Protein AF-A0A937X5W5-F1 (afdb_monomer)

Solvent-accessible surface area (backbone atoms only — not comparable to full-atom values): 6068 Å² total; per-residue (Å²): 131,76,58,43,39,27,35,59,50,59,52,43,69,77,70,61,78,77,74,98,61,55,72,60,28,42,55,40,41,52,54,54,48,55,47,50,73,67,71,74,46,62,61,26,20,38,26,53,44,57,29,79,58,42,61,44,38,94,51,41,74,38,80,90,43,43,70,39,34,79,54,37,70,66,52,22,50,53,11,48,54,46,31,52,73,67,78,45,55,88,56,37,75,39,46,54,64,59,54,51,51,58,49,56,67,75,75,114

Organism: NCBI:txid2961651

Sequence (108 aa):
MIDSLRAHHFLCIATYQGKGYSPDFVANMNRVWAHAKGGNVGAVRATAEADPICHACPHLRERDDPVSCRFQTSIGARDRRMIQAMDWEENQQVSFEDVMEVVHARHK

Radius of gyration: 13.0 Å; Cα contacts (8 Å, |Δi|>4): 144; chains: 1; bounding box: 34×26×30 Å

Foldseek 3Di:
DFAADQLVVLLCLVVPDLPPADPQLSVQSVVVSVCLVVVVFFWHFHALWAGSSCQSPPQQPDNPGRCSRVCSPVSSVVSVVSCVVLVHDHRDTDTNVSSNVVSVVVVD

pLDDT: mean 86.46, std 9.64, range [41.44, 95.88]

Secondary structure (DSSP, 8-state):
---EEEHHHHHHHHH--S-SS-HHHHHHHHHHHHHHHTT----EEEESS--TTGGG-TTBSSTT-TT-BTTHHHHHHHHHHHHHHTT--TT-EE-HHHHHHHHHHTT-

Nearest PDB structures (foldseek):
  3khe-assembly2_B  TM=3.573E-01  e=1.324E+00  Toxoplasma gondii

Mean predicted aligned error: 4.42 Å

Structure (mmCIF, N/CA/C/O backbone):
data_AF-A0A937X5W5-F1
#
_entry.id   AF-A0A937X5W5-F1
#
loop_
_atom_site.group_PDB
_atom_site.id
_atom_site.type_symbol
_atom_site.label_atom_id
_atom_site.label_alt_id
_atom_site.label_comp_id
_atom_site.label_asym_id
_atom_site.label_entity_id
_atom_site.label_seq_id
_atom_site.pdbx_PDB_ins_code
_atom_site.Cartn_x
_atom_site.Cartn_y
_atom_site.Cartn_z
_atom_site.occupancy
_atom_site.B_iso_or_equiv
_atom_site.auth_seq_id
_atom_site.auth_comp_id
_atom_site.auth_asym_id
_atom_site.auth_atom_id
_atom_site.pdbx_PDB_model_num
ATOM 1 N N . MET A 1 1 ? 0.371 -14.750 3.727 1.00 67.88 1 MET A N 1
ATOM 2 C CA . MET A 1 1 ? -0.665 -14.102 4.555 1.00 67.88 1 MET A CA 1
ATOM 3 C C . MET A 1 1 ? -0.623 -12.620 4.224 1.00 67.88 1 MET A C 1
ATOM 5 O O . MET A 1 1 ? 0.469 -12.140 3.950 1.00 67.88 1 MET A O 1
ATOM 9 N N . ILE A 1 2 ? -1.763 -11.935 4.138 1.00 82.62 2 ILE A N 1
ATOM 10 C CA . ILE A 1 2 ? -1.781 -10.476 3.958 1.00 82.62 2 ILE A CA 1
ATOM 11 C C . ILE A 1 2 ? -1.667 -9.875 5.360 1.00 82.62 2 ILE A C 1
ATOM 13 O O . ILE A 1 2 ? -2.604 -9.995 6.138 1.00 82.62 2 ILE A O 1
ATOM 17 N N . ASP A 1 3 ? -0.509 -9.315 5.695 1.00 86.94 3 ASP A N 1
ATOM 18 C CA . ASP A 1 3 ? -0.207 -8.714 7.006 1.00 86.94 3 ASP A CA 1
ATOM 19 C C . ASP A 1 3 ? -0.088 -7.182 6.943 1.00 86.94 3 ASP A C 1
ATOM 21 O O . ASP A 1 3 ? -0.165 -6.480 7.953 1.00 86.94 3 ASP A O 1
ATOM 25 N N . SER A 1 4 ? 0.087 -6.657 5.737 1.00 90.75 4 SER A N 1
ATOM 26 C CA . SER A 1 4 ? 0.328 -5.260 5.441 1.00 90.75 4 SER A CA 1
ATOM 27 C C . SER A 1 4 ? -0.214 -4.930 4.060 1.00 90.75 4 SER A C 1
ATOM 29 O O . SER A 1 4 ? -0.209 -5.762 3.149 1.00 90.75 4 SER A O 1
ATOM 31 N N . LEU A 1 5 ? -0.709 -3.708 3.917 1.00 91.88 5 LEU A N 1
ATOM 32 C CA . LEU A 1 5 ? -1.127 -3.146 2.646 1.00 91.88 5 LEU A CA 1
ATOM 33 C C . LEU A 1 5 ? -0.704 -1.683 2.589 1.00 91.88 5 LEU A C 1
ATOM 35 O O . LEU A 1 5 ? -0.850 -0.928 3.556 1.00 91.88 5 LEU A O 1
ATOM 39 N N . ARG A 1 6 ? -0.187 -1.274 1.431 1.00 93.69 6 ARG A N 1
ATOM 40 C CA . ARG A 1 6 ? 0.052 0.132 1.130 1.00 93.69 6 ARG A CA 1
ATOM 41 C C . ARG A 1 6 ? -1.261 0.860 1.208 1.00 93.69 6 ARG A C 1
ATOM 43 O O . ARG A 1 6 ? -2.248 0.402 0.632 1.00 93.69 6 ARG A O 1
ATOM 50 N N . ALA A 1 7 ? -1.257 2.027 1.836 1.00 91.69 7 ALA A N 1
ATOM 51 C CA . ALA A 1 7 ? -2.481 2.792 1.963 1.00 91.69 7 ALA A CA 1
ATOM 52 C C . ALA A 1 7 ? -3.136 3.026 0.595 1.00 91.69 7 ALA A C 1
ATOM 54 O O . ALA A 1 7 ? -4.311 2.719 0.429 1.00 91.69 7 ALA A O 1
ATOM 55 N N . HIS A 1 8 ? -2.375 3.407 -0.439 1.00 90.62 8 HIS A N 1
ATOM 56 C CA . HIS A 1 8 ? -2.949 3.587 -1.777 1.00 90.62 8 HIS A CA 1
ATOM 57 C C . HIS A 1 8 ? -3.535 2.307 -2.391 1.00 90.62 8 HIS A C 1
ATOM 59 O O . HIS A 1 8 ? -4.445 2.396 -3.216 1.00 90.62 8 HIS A O 1
ATOM 65 N N . HIS A 1 9 ? -3.066 1.123 -1.993 1.00 90.06 9 HIS A N 1
ATOM 66 C CA . HIS A 1 9 ? -3.627 -0.132 -2.473 1.00 90.06 9 HIS A CA 1
ATOM 67 C C . HIS A 1 9 ? -5.012 -0.430 -1.901 1.00 90.06 9 HIS A C 1
ATOM 69 O O . HIS A 1 9 ? -5.784 -1.097 -2.586 1.00 90.06 9 HIS A O 1
ATOM 75 N N . PHE A 1 10 ? -5.389 0.123 -0.745 1.00 84.62 10 PHE A N 1
ATOM 76 C CA . PHE A 1 10 ? -6.771 0.042 -0.262 1.00 84.62 10 PHE A CA 1
ATOM 77 C C . PHE A 1 10 ? -7.757 0.634 -1.280 1.00 84.62 10 PHE A C 1
ATOM 79 O O . PHE A 1 10 ? -8.750 -0.001 -1.633 1.00 84.62 10 PHE A O 1
ATOM 86 N N . LEU A 1 11 ? -7.436 1.810 -1.835 1.00 78.31 11 LEU A N 1
ATOM 87 C CA . LEU A 1 11 ? -8.227 2.427 -2.908 1.00 78.31 11 LEU A CA 1
ATOM 88 C C . LEU A 1 11 ? -8.128 1.644 -4.213 1.00 78.31 11 LEU A C 1
ATOM 90 O O . LEU A 1 11 ? -9.138 1.470 -4.900 1.00 78.31 11 LEU A O 1
ATOM 94 N N . CYS A 1 12 ? -6.923 1.184 -4.574 1.00 81.94 12 CYS A N 1
ATOM 95 C CA . CYS A 1 12 ? -6.753 0.402 -5.793 1.00 81.94 12 CYS A CA 1
ATOM 96 C C . CYS A 1 12 ? -7.651 -0.828 -5.760 1.00 81.94 12 CYS A C 1
ATOM 98 O O . CYS A 1 12 ? -8.395 -1.011 -6.707 1.00 81.94 12 CYS A O 1
ATOM 100 N N . ILE A 1 13 ? -7.666 -1.609 -4.680 1.00 79.44 13 ILE A N 1
ATOM 101 C CA . ILE A 1 13 ? -8.477 -2.828 -4.556 1.00 79.44 13 ILE A CA 1
ATOM 102 C C . ILE A 1 13 ? -9.965 -2.578 -4.853 1.00 79.44 13 ILE A C 1
ATOM 104 O O . ILE A 1 13 ? -10.581 -3.374 -5.562 1.00 79.44 13 ILE A O 1
ATOM 108 N N . ALA A 1 14 ? -10.545 -1.478 -4.369 1.00 73.94 14 ALA A N 1
ATOM 109 C CA . ALA A 1 14 ? -11.967 -1.204 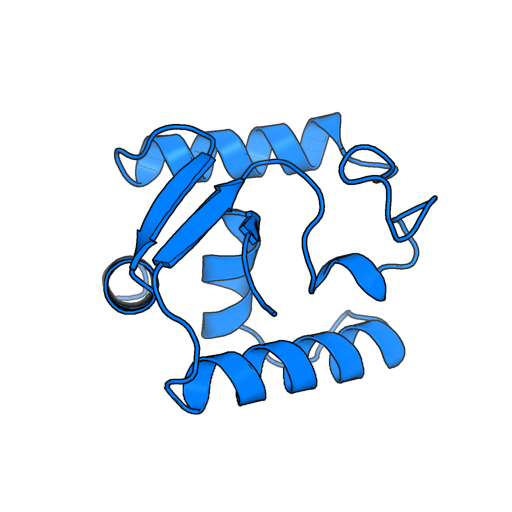-4.592 1.00 73.94 14 ALA A CA 1
ATOM 110 C C . ALA A 1 14 ? -12.288 -0.655 -5.986 1.00 73.94 14 ALA A C 1
ATOM 112 O O . ALA A 1 14 ? -13.387 -0.861 -6.494 1.00 73.94 14 ALA A O 1
ATOM 113 N N . THR A 1 15 ? -11.340 0.051 -6.604 1.00 75.50 15 THR A N 1
ATOM 114 C CA . THR A 1 15 ? -11.519 0.698 -7.917 1.00 75.50 15 THR A CA 1
ATOM 115 C C . THR A 1 15 ? -10.867 -0.077 -9.063 1.00 75.50 15 THR A C 1
ATOM 117 O O . THR A 1 15 ? -10.926 0.337 -10.222 1.00 75.50 15 THR A O 1
ATOM 120 N N . TYR A 1 16 ? -10.240 -1.211 -8.754 1.00 82.19 16 TYR A N 1
ATOM 121 C CA . TYR A 1 16 ? -9.434 -1.994 -9.673 1.00 82.19 16 TYR A CA 1
ATOM 122 C C . TYR A 1 16 ? -10.269 -2.597 -10.808 1.00 82.19 16 TYR A C 1
ATOM 124 O O . TYR A 1 16 ? -11.260 -3.288 -10.582 1.00 82.19 16 TYR A O 1
ATOM 132 N N . GLN A 1 17 ? -9.813 -2.391 -12.048 1.00 82.38 17 GLN A N 1
ATOM 133 C CA . GLN A 1 17 ? -10.442 -2.934 -13.264 1.00 82.38 17 GLN A CA 1
ATOM 134 C C . GLN A 1 17 ? -9.495 -3.804 -14.108 1.00 82.38 17 GLN A C 1
ATOM 136 O O . GLN A 1 17 ? -9.846 -4.197 -15.218 1.00 82.38 17 GLN A O 1
ATOM 141 N N . GLY A 1 18 ? -8.265 -4.046 -13.644 1.00 83.69 18 GLY A N 1
ATOM 142 C CA . GLY A 1 18 ? -7.266 -4.817 -14.396 1.00 83.69 18 GLY A CA 1
ATOM 143 C C . GLY A 1 18 ? -6.676 -4.135 -15.632 1.00 83.69 18 GLY A C 1
ATOM 144 O O . GLY A 1 18 ? -5.980 -4.784 -16.405 1.00 83.69 18 GLY A O 1
ATOM 145 N N . LYS A 1 19 ? -6.910 -2.833 -15.830 1.00 84.75 19 LYS A N 1
ATOM 146 C CA . LYS A 1 19 ? -6.409 -2.070 -16.986 1.00 84.75 19 LYS A CA 1
ATOM 147 C C . LYS A 1 19 ? -5.169 -1.252 -16.625 1.00 84.75 19 LYS A C 1
ATOM 149 O O . LYS A 1 19 ? -5.121 -0.670 -15.549 1.00 84.75 19 LYS A O 1
ATOM 154 N N . GLY A 1 20 ? -4.199 -1.172 -17.542 1.00 84.00 20 GLY A N 1
ATOM 155 C CA . GLY A 1 20 ? -2.990 -0.346 -17.379 1.00 84.00 20 GLY A CA 1
ATOM 156 C C . GLY A 1 20 ? -1.875 -0.969 -16.529 1.00 84.00 20 GLY A C 1
ATOM 157 O O . GLY A 1 20 ? -0.904 -0.286 -16.215 1.00 84.00 20 GLY A O 1
ATOM 158 N N . TYR A 1 21 ? -1.993 -2.253 -16.182 1.00 87.81 21 TYR A N 1
ATOM 159 C CA . TYR A 1 21 ? -1.003 -3.006 -15.407 1.00 87.81 21 TYR A CA 1
ATOM 160 C C . TYR A 1 21 ? -0.438 -4.175 -16.223 1.00 87.81 21 TYR A C 1
ATOM 162 O O . TYR A 1 21 ? -1.063 -4.625 -17.185 1.00 87.81 21 TYR A O 1
ATOM 170 N N . SER A 1 22 ? 0.733 -4.687 -15.833 1.00 90.50 22 SER A N 1
ATOM 171 C CA . SER A 1 22 ? 1.279 -5.907 -16.436 1.00 90.50 22 SER A CA 1
ATOM 172 C C . SER A 1 22 ? 0.390 -7.124 -16.125 1.00 90.50 22 SER A C 1
ATOM 174 O O . SER A 1 22 ? -0.242 -7.154 -15.064 1.00 90.50 22 SER A O 1
ATOM 176 N N . PRO A 1 23 ? 0.360 -8.153 -16.994 1.00 92.44 23 PRO A N 1
ATOM 177 C CA . PRO A 1 23 ? -0.404 -9.378 -16.739 1.00 92.44 23 PRO A CA 1
ATOM 178 C C . PRO A 1 23 ? -0.075 -10.034 -15.389 1.00 92.44 23 PRO A C 1
ATOM 180 O O . PRO A 1 23 ? -0.983 -10.436 -14.664 1.00 92.44 23 PRO A O 1
ATOM 183 N N . ASP A 1 24 ? 1.203 -10.061 -15.005 1.00 92.38 24 ASP A N 1
ATOM 184 C CA . ASP A 1 24 ? 1.643 -10.639 -13.729 1.00 92.38 24 ASP A CA 1
ATOM 185 C C . ASP A 1 24 ? 1.137 -9.842 -12.524 1.00 92.38 24 ASP A C 1
ATOM 187 O O . ASP A 1 24 ? 0.696 -10.417 -11.525 1.00 92.38 24 ASP A O 1
ATOM 191 N N . PHE A 1 25 ? 1.146 -8.509 -12.623 1.00 91.50 25 PHE A N 1
ATOM 192 C CA . PHE A 1 25 ? 0.591 -7.652 -11.582 1.00 91.50 25 PHE A CA 1
ATOM 193 C C . PHE A 1 25 ? -0.917 -7.867 -11.451 1.00 91.50 25 PHE A C 1
ATOM 195 O O . PHE A 1 25 ? -1.432 -7.963 -10.338 1.00 91.50 25 PHE A O 1
ATOM 202 N N . VAL A 1 26 ? -1.619 -8.006 -12.580 1.00 92.12 26 VAL A N 1
ATOM 203 C CA . VAL A 1 26 ? -3.055 -8.300 -12.606 1.00 92.12 26 VAL A CA 1
ATOM 204 C C . VAL A 1 26 ? -3.361 -9.636 -11.931 1.00 92.1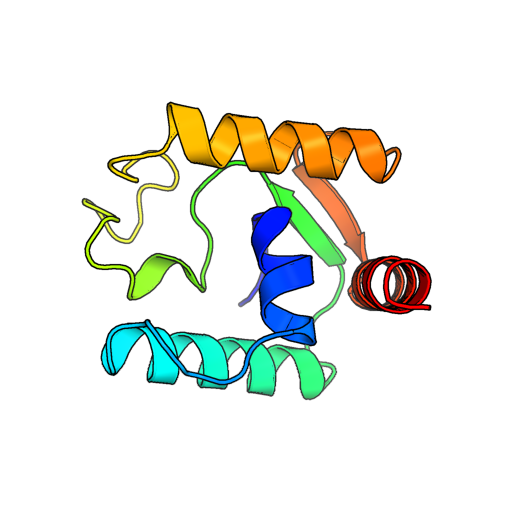2 26 VAL A C 1
ATOM 206 O O . VAL A 1 26 ? -4.229 -9.706 -11.060 1.00 92.12 26 VAL A O 1
ATOM 209 N N . ALA A 1 27 ? -2.617 -10.687 -12.275 1.00 92.62 27 ALA A N 1
ATOM 210 C CA . ALA A 1 27 ? -2.775 -12.003 -11.667 1.00 92.62 27 ALA A CA 1
ATOM 211 C C . ALA A 1 27 ? -2.518 -11.972 -10.149 1.00 92.62 27 ALA A C 1
ATOM 213 O O . ALA A 1 27 ? -3.297 -12.540 -9.379 1.00 92.62 27 ALA A O 1
ATOM 214 N N . ASN A 1 28 ? -1.470 -11.268 -9.702 1.00 92.62 28 ASN A N 1
ATOM 215 C CA . ASN A 1 28 ? -1.165 -11.129 -8.279 1.00 92.62 28 ASN A CA 1
ATOM 216 C C . ASN A 1 28 ? -2.244 -10.338 -7.526 1.00 92.62 28 ASN A C 1
ATOM 218 O O . ASN A 1 28 ? -2.699 -10.791 -6.477 1.00 92.62 28 ASN A O 1
ATOM 222 N N . MET A 1 29 ? -2.693 -9.205 -8.075 1.00 90.88 29 MET A N 1
ATOM 223 C CA . MET A 1 29 ? -3.766 -8.391 -7.497 1.00 90.88 29 MET A CA 1
ATOM 224 C C . MET A 1 29 ? -5.048 -9.215 -7.321 1.00 90.88 29 MET A C 1
ATOM 226 O O . MET A 1 29 ? -5.621 -9.235 -6.235 1.00 90.88 29 MET A O 1
ATOM 230 N N . ASN A 1 30 ? -5.458 -9.964 -8.351 1.00 89.88 30 ASN A N 1
ATOM 231 C CA . ASN A 1 30 ? -6.637 -10.832 -8.286 1.00 89.88 30 ASN A CA 1
ATOM 232 C C . ASN A 1 30 ? -6.512 -11.903 -7.196 1.00 89.88 30 ASN A C 1
ATOM 234 O O . ASN A 1 30 ? -7.468 -12.151 -6.463 1.00 89.88 30 ASN A O 1
ATOM 238 N N . ARG A 1 31 ? -5.332 -12.518 -7.056 1.00 90.12 31 ARG A N 1
ATOM 239 C CA . ARG A 1 31 ? -5.065 -13.521 -6.017 1.00 90.12 31 ARG A CA 1
ATOM 240 C C . ARG A 1 31 ? -5.150 -12.922 -4.613 1.00 90.12 31 ARG A C 1
ATOM 242 O O . ARG A 1 31 ? -5.787 -13.511 -3.742 1.00 90.12 31 ARG A O 1
ATOM 249 N N . VAL A 1 32 ? -4.514 -11.770 -4.394 1.00 88.31 32 VAL A N 1
ATOM 250 C CA . VAL A 1 32 ? -4.546 -11.058 -3.106 1.00 88.31 32 VAL A CA 1
ATOM 251 C C . VAL A 1 32 ? -5.982 -10.652 -2.767 1.00 88.31 32 VAL A C 1
ATOM 253 O O . VAL A 1 32 ? -6.448 -10.901 -1.658 1.00 88.31 32 VAL A O 1
ATOM 256 N N . TRP A 1 33 ? -6.724 -10.114 -3.735 1.00 85.00 33 TRP A N 1
ATOM 257 C CA . TRP A 1 33 ? -8.108 -9.696 -3.529 1.00 85.00 33 TRP A CA 1
ATOM 258 C C . TRP A 1 33 ? -9.057 -10.859 -3.239 1.00 85.00 33 TRP A C 1
ATOM 260 O O . TRP A 1 33 ? -9.886 -10.766 -2.337 1.00 85.00 33 TRP A O 1
ATOM 270 N N . ALA A 1 34 ? -8.923 -11.975 -3.959 1.00 84.88 34 ALA A N 1
ATOM 271 C CA . ALA A 1 34 ? -9.707 -13.179 -3.699 1.00 84.88 34 ALA A CA 1
ATOM 272 C C . ALA A 1 34 ? -9.460 -13.720 -2.282 1.00 84.88 34 ALA A C 1
ATOM 274 O O . ALA A 1 34 ? -10.402 -14.140 -1.613 1.00 84.88 34 ALA A O 1
ATOM 275 N N . HIS A 1 35 ? -8.212 -13.659 -1.805 1.00 83.00 35 HIS A N 1
ATOM 276 C CA . HIS A 1 35 ? -7.873 -14.033 -0.434 1.00 83.00 35 HIS A CA 1
ATOM 277 C C . HIS A 1 35 ? -8.532 -13.103 0.594 1.00 83.00 35 HIS A C 1
ATOM 279 O O . HIS A 1 35 ? -9.113 -13.590 1.562 1.00 83.00 35 HIS A O 1
ATOM 285 N N . ALA A 1 36 ? -8.508 -11.790 0.346 1.00 78.88 36 ALA A N 1
ATOM 286 C CA . ALA A 1 36 ? -9.135 -10.798 1.215 1.00 78.88 36 ALA A CA 1
ATOM 287 C C . ALA A 1 36 ? -10.661 -10.930 1.291 1.00 78.88 36 ALA A C 1
ATOM 289 O O . ALA A 1 36 ? -11.227 -10.975 2.379 1.00 78.88 36 ALA A O 1
ATOM 290 N N . LYS A 1 37 ? -11.330 -11.107 0.147 1.00 75.00 37 LYS A N 1
ATOM 291 C CA . LYS A 1 37 ? -12.782 -11.333 0.085 1.00 75.00 37 LYS A CA 1
ATOM 292 C C . LYS A 1 37 ? -13.249 -12.630 0.737 1.00 75.00 37 LYS A C 1
ATOM 294 O O . LYS A 1 37 ? -14.407 -12.719 1.125 1.00 75.00 37 LYS A O 1
ATOM 299 N N . GLY A 1 38 ? -12.381 -13.633 0.837 1.00 72.25 38 GLY A N 1
ATOM 300 C CA . GLY A 1 38 ? -12.708 -14.921 1.446 1.00 72.25 38 GLY A CA 1
ATOM 301 C C . GLY A 1 38 ? -12.875 -14.887 2.969 1.00 72.25 38 GLY A C 1
ATOM 302 O O . GLY A 1 38 ? -13.022 -15.954 3.555 1.00 72.25 38 GLY A O 1
ATOM 303 N N . GLY A 1 39 ? -12.803 -13.712 3.612 1.00 66.50 39 GLY A N 1
ATOM 304 C CA . GLY A 1 39 ? -12.925 -13.562 5.068 1.00 66.50 39 GLY A CA 1
ATOM 305 C C . GLY A 1 39 ? -11.702 -14.049 5.852 1.00 66.50 39 GLY A C 1
ATOM 306 O O . GLY A 1 39 ? -11.756 -14.167 7.069 1.00 66.50 39 GLY A O 1
ATOM 307 N N . ASN A 1 40 ? -10.593 -14.337 5.165 1.00 64.62 40 ASN A N 1
ATOM 308 C CA . ASN A 1 40 ? -9.357 -14.852 5.765 1.00 64.62 40 ASN A CA 1
ATOM 309 C C . ASN A 1 40 ? -8.346 -13.746 6.098 1.00 64.62 40 ASN A C 1
ATOM 311 O O . ASN A 1 40 ? -7.148 -14.011 6.205 1.00 64.62 40 ASN A O 1
ATOM 315 N N . VAL A 1 41 ? -8.803 -12.500 6.212 1.00 69.81 41 VAL A N 1
ATOM 316 C CA . VAL A 1 41 ? -7.944 -11.356 6.512 1.00 69.81 41 VAL A CA 1
ATOM 317 C C . VAL A 1 41 ? -8.486 -10.692 7.763 1.00 69.81 41 VAL A C 1
ATOM 319 O O . VAL A 1 41 ? -9.603 -10.194 7.765 1.00 69.81 41 VAL A O 1
ATOM 322 N N . GLY A 1 42 ? -7.701 -10.769 8.837 1.00 78.25 42 GLY A N 1
ATOM 323 C CA . GLY A 1 42 ? -7.969 -10.040 10.071 1.00 78.25 42 GLY A CA 1
ATOM 324 C C . GLY A 1 42 ? -7.464 -8.604 9.965 1.00 78.25 42 GLY A C 1
ATOM 325 O O . GLY A 1 42 ? -7.625 -7.943 8.940 1.00 78.25 42 GLY A O 1
ATOM 326 N N . ALA A 1 43 ? -6.804 -8.129 11.017 1.00 87.56 43 ALA A N 1
ATOM 327 C CA . ALA A 1 43 ? -6.142 -6.834 10.975 1.00 87.56 43 ALA A CA 1
ATOM 328 C C . ALA A 1 43 ? -4.951 -6.841 9.999 1.00 87.56 43 ALA A C 1
ATOM 330 O O . ALA A 1 43 ? -4.167 -7.791 9.957 1.00 87.56 43 ALA A O 1
ATOM 331 N N . VAL A 1 44 ? -4.800 -5.754 9.247 1.00 90.12 44 VAL A N 1
ATOM 332 C CA . VAL A 1 44 ? -3.659 -5.488 8.365 1.00 90.12 44 VAL A CA 1
ATOM 333 C C . VAL A 1 44 ? -2.986 -4.189 8.778 1.00 90.12 44 VAL A C 1
ATOM 335 O O . VAL A 1 44 ? -3.628 -3.274 9.287 1.00 90.12 44 VAL A O 1
ATOM 338 N N . ARG A 1 45 ? -1.681 -4.075 8.545 1.00 93.50 45 ARG A N 1
ATOM 339 C CA . ARG A 1 45 ? -0.962 -2.812 8.740 1.00 93.50 45 ARG A CA 1
ATOM 340 C C . ARG A 1 45 ? -1.169 -1.875 7.554 1.00 93.50 45 ARG A C 1
ATOM 342 O O . ARG A 1 45 ? -0.806 -2.229 6.432 1.00 93.50 45 ARG A O 1
ATOM 349 N N . ALA A 1 46 ? -1.647 -0.662 7.812 1.00 93.50 46 ALA A N 1
ATOM 350 C CA . ALA A 1 46 ? -1.618 0.425 6.836 1.00 93.50 46 ALA A CA 1
ATOM 351 C C . ALA A 1 46 ? -0.183 0.970 6.717 1.00 93.50 46 ALA A C 1
ATOM 353 O O . ALA A 1 46 ? 0.312 1.625 7.631 1.00 93.50 46 ALA A O 1
ATOM 354 N N . THR A 1 47 ? 0.518 0.681 5.618 1.00 94.94 47 THR A N 1
ATOM 355 C CA . THR A 1 47 ? 1.944 1.026 5.454 1.00 94.94 47 THR A CA 1
ATOM 356 C C . THR A 1 47 ? 2.210 1.959 4.265 1.00 94.94 47 THR A C 1
ATOM 358 O O . THR A 1 47 ? 1.370 2.140 3.381 1.00 94.94 47 THR A O 1
ATOM 361 N N . ALA A 1 48 ? 3.397 2.568 4.244 1.00 95.81 48 ALA A N 1
ATOM 362 C CA . ALA A 1 48 ? 3.942 3.327 3.119 1.00 95.81 48 ALA A CA 1
ATOM 363 C C . ALA A 1 48 ? 5.060 2.570 2.371 1.00 95.81 48 ALA A C 1
ATOM 365 O O . ALA A 1 48 ? 5.770 3.150 1.543 1.00 95.81 48 ALA A O 1
ATOM 366 N N . GLU A 1 49 ? 5.233 1.281 2.651 1.00 94.75 49 GLU A N 1
ATOM 367 C CA . GLU A 1 49 ? 6.259 0.405 2.077 1.00 94.75 49 GLU A CA 1
ATOM 368 C C . GLU A 1 49 ? 5.637 -0.696 1.214 1.00 94.75 49 GLU A C 1
ATOM 370 O O . GLU A 1 49 ? 4.432 -0.904 1.245 1.00 94.75 49 GLU A O 1
ATOM 375 N N . ALA A 1 50 ? 6.424 -1.356 0.364 1.00 94.44 50 ALA A N 1
ATOM 376 C CA . ALA A 1 50 ? 5.917 -2.405 -0.513 1.00 94.44 50 ALA A CA 1
ATOM 377 C C . ALA A 1 50 ? 5.233 -3.534 0.272 1.00 94.44 50 ALA A C 1
ATOM 379 O O . ALA A 1 50 ? 5.633 -3.881 1.377 1.00 94.44 50 ALA A O 1
ATOM 380 N N . ASP A 1 51 ? 4.180 -4.080 -0.329 1.00 93.19 51 ASP A N 1
ATOM 381 C CA . ASP A 1 51 ? 3.274 -5.038 0.294 1.00 93.19 51 ASP A CA 1
ATOM 382 C C . ASP A 1 51 ? 3.092 -6.284 -0.604 1.00 93.19 51 ASP A C 1
ATOM 384 O O . ASP A 1 51 ? 3.665 -6.359 -1.703 1.00 93.19 51 ASP A O 1
ATOM 388 N N . PRO A 1 52 ? 2.252 -7.260 -0.214 1.00 91.56 52 PRO A N 1
ATOM 389 C CA . PRO A 1 52 ? 2.013 -8.453 -1.022 1.00 91.56 52 PRO A CA 1
ATOM 390 C C . PRO A 1 52 ? 1.460 -8.199 -2.438 1.00 91.56 52 PRO A C 1
ATOM 392 O O . PRO A 1 52 ? 1.584 -9.075 -3.299 1.00 91.56 52 PRO A O 1
ATOM 395 N N . ILE A 1 53 ? 0.869 -7.033 -2.733 1.00 91.69 53 ILE A N 1
ATOM 396 C CA . ILE A 1 53 ? 0.443 -6.646 -4.092 1.00 91.69 53 ILE A CA 1
ATOM 397 C C . ILE A 1 53 ? 1.657 -6.212 -4.921 1.00 91.69 53 ILE A C 1
ATOM 399 O O . ILE A 1 53 ? 1.762 -6.569 -6.100 1.00 91.69 53 ILE A O 1
ATOM 403 N N . CYS A 1 54 ? 2.620 -5.516 -4.309 1.00 92.88 54 CYS A N 1
ATOM 404 C CA . CYS A 1 54 ? 3.865 -5.097 -4.959 1.00 92.88 54 CYS A CA 1
ATOM 405 C C . CYS A 1 54 ? 4.738 -6.267 -5.440 1.00 92.88 54 CYS A C 1
ATOM 407 O O . CYS A 1 54 ? 5.562 -6.068 -6.326 1.00 92.88 54 CYS A O 1
ATOM 409 N N . HIS A 1 55 ? 4.548 -7.482 -4.926 1.00 91.81 55 HIS A N 1
ATOM 410 C CA . HIS A 1 55 ? 5.334 -8.678 -5.256 1.00 91.81 55 HIS A CA 1
ATOM 411 C C . HIS A 1 55 ? 5.408 -9.048 -6.752 1.00 91.81 55 HIS A C 1
ATOM 413 O O . HIS A 1 55 ? 6.268 -9.839 -7.141 1.00 91.81 55 HIS A O 1
ATOM 419 N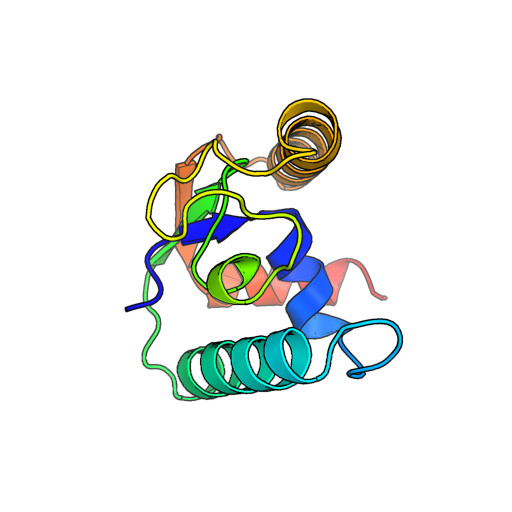 N . ALA A 1 56 ? 4.503 -8.547 -7.592 1.00 91.44 56 ALA A N 1
ATOM 420 C CA . ALA A 1 56 ? 4.544 -8.726 -9.050 1.00 91.44 56 ALA A CA 1
ATOM 421 C C . ALA A 1 56 ? 4.734 -7.398 -9.808 1.00 91.44 56 ALA A C 1
ATOM 423 O O . ALA A 1 56 ? 4.531 -7.321 -11.019 1.00 91.44 56 ALA A O 1
ATOM 424 N N . CYS A 1 57 ? 5.096 -6.329 -9.098 1.00 91.44 57 CYS A N 1
ATOM 425 C CA . CYS A 1 57 ? 5.360 -5.025 -9.682 1.00 91.44 57 CYS A CA 1
ATOM 426 C C . CYS A 1 57 ? 6.748 -5.017 -10.341 1.00 91.44 57 CYS A C 1
ATOM 428 O O . CYS A 1 57 ? 7.735 -5.279 -9.654 1.00 91.44 57 CYS A O 1
ATOM 430 N N . PRO A 1 58 ? 6.878 -4.616 -11.620 1.00 90.50 58 PRO A N 1
ATOM 431 C CA . PRO A 1 58 ? 8.177 -4.533 -12.300 1.00 90.50 58 PRO A CA 1
ATOM 432 C C . PRO A 1 58 ? 9.099 -3.443 -11.727 1.00 90.50 58 PRO A C 1
ATOM 434 O O . PRO A 1 58 ? 10.236 -3.280 -12.165 1.00 90.50 58 PRO A O 1
ATOM 437 N N . HIS A 1 59 ? 8.601 -2.637 -10.788 1.00 92.25 59 HIS A N 1
ATOM 438 C CA . HIS A 1 59 ? 9.353 -1.574 -10.127 1.00 92.25 59 HIS A CA 1
ATOM 439 C C . HIS A 1 59 ? 9.814 -1.945 -8.716 1.00 92.25 59 HIS A C 1
ATOM 441 O O . HIS A 1 59 ? 10.540 -1.155 -8.111 1.00 92.25 59 HIS A O 1
ATOM 447 N N . LEU A 1 60 ? 9.417 -3.112 -8.201 1.00 93.50 60 LEU A N 1
ATOM 448 C CA . LEU A 1 60 ? 9.968 -3.676 -6.975 1.00 93.50 60 LEU A CA 1
ATOM 449 C C . LEU A 1 60 ? 11.276 -4.390 -7.330 1.00 93.50 60 LEU A C 1
ATOM 451 O O . LEU A 1 60 ? 11.260 -5.336 -8.115 1.00 93.50 60 LEU A O 1
ATOM 455 N N . ARG A 1 61 ? 12.412 -3.895 -6.828 1.00 91.25 61 ARG A N 1
ATOM 456 C CA . ARG A 1 61 ? 13.730 -4.432 -7.207 1.00 91.25 61 ARG A CA 1
ATOM 457 C C . ARG A 1 61 ? 14.029 -5.756 -6.518 1.00 91.25 61 ARG A C 1
ATOM 459 O O . ARG A 1 61 ? 14.604 -6.643 -7.137 1.00 91.25 61 ARG A O 1
ATOM 466 N N . GLU A 1 62 ? 13.607 -5.880 -5.269 1.00 90.06 62 GLU A N 1
ATOM 467 C CA . GLU A 1 62 ? 13.804 -7.057 -4.436 1.00 90.06 62 GLU A CA 1
ATOM 468 C C . GLU A 1 62 ? 12.463 -7.432 -3.808 1.00 90.06 62 GLU A C 1
ATOM 470 O O . GLU A 1 62 ? 11.827 -6.624 -3.136 1.00 90.06 62 GLU A O 1
ATOM 475 N N . ARG A 1 63 ? 12.002 -8.658 -4.073 1.00 81.06 63 ARG A N 1
ATOM 476 C CA . ARG A 1 63 ? 10.652 -9.111 -3.704 1.00 81.06 63 ARG A CA 1
ATOM 477 C C . ARG A 1 63 ? 10.365 -8.963 -2.209 1.00 81.06 63 ARG A C 1
ATOM 479 O O . ARG A 1 63 ? 9.255 -8.576 -1.866 1.00 81.06 63 ARG A O 1
ATOM 486 N N . ASP A 1 64 ? 11.353 -9.282 -1.380 1.00 81.56 64 ASP A N 1
ATOM 487 C CA . ASP A 1 64 ? 11.212 -9.374 0.075 1.00 81.56 64 ASP A CA 1
ATOM 488 C C . ASP A 1 64 ? 11.783 -8.146 0.808 1.00 81.56 64 ASP A C 1
ATOM 490 O O . ASP A 1 64 ? 11.781 -8.109 2.037 1.00 81.56 64 ASP A O 1
ATOM 494 N N . ASP A 1 65 ? 12.248 -7.129 0.070 1.00 88.19 65 ASP A N 1
ATOM 495 C CA . ASP A 1 65 ? 12.648 -5.840 0.638 1.00 88.19 65 ASP A CA 1
ATOM 496 C C . ASP A 1 65 ? 11.524 -4.805 0.421 1.00 88.19 65 ASP A C 1
ATOM 498 O O . ASP A 1 65 ? 11.312 -4.335 -0.712 1.00 88.19 65 ASP A O 1
ATOM 502 N N . PRO A 1 66 ? 10.815 -4.408 1.496 1.00 82.56 66 PRO A N 1
ATOM 503 C CA . PRO A 1 66 ? 9.674 -3.510 1.416 1.00 82.56 66 PRO A CA 1
ATOM 504 C C . PRO A 1 66 ? 10.057 -2.079 0.986 1.00 82.56 66 PRO A C 1
ATOM 506 O O . PRO A 1 66 ? 9.202 -1.331 0.501 1.00 82.56 66 PRO A O 1
ATOM 509 N N . VAL A 1 67 ? 11.332 -1.681 1.063 1.00 88.56 67 VAL A N 1
ATOM 510 C CA . VAL A 1 67 ? 11.797 -0.356 0.613 1.00 88.56 67 VAL A CA 1
ATOM 511 C C . VAL A 1 67 ? 12.452 -0.370 -0.773 1.00 88.56 67 VAL A C 1
ATOM 513 O O . VAL A 1 67 ? 12.776 0.694 -1.307 1.00 88.56 67 VAL A O 1
ATOM 516 N N . SER A 1 68 ? 12.551 -1.532 -1.428 1.00 92.06 68 SER A N 1
ATOM 517 C CA . SER A 1 68 ? 13.219 -1.695 -2.732 1.00 92.06 68 SER A CA 1
ATOM 518 C C . SER A 1 68 ? 12.436 -1.155 -3.937 1.00 92.06 68 SER A C 1
ATOM 520 O O . SER A 1 68 ? 12.888 -1.240 -5.088 1.00 92.06 68 SER A O 1
ATOM 522 N N . CYS A 1 69 ? 11.247 -0.591 -3.712 1.00 94.25 69 CYS A N 1
ATOM 523 C CA . CYS A 1 69 ? 10.462 0.044 -4.762 1.00 94.25 69 CYS A CA 1
ATOM 524 C C . CYS A 1 69 ? 11.259 1.198 -5.391 1.00 94.25 69 CYS A C 1
ATOM 526 O O . CYS A 1 69 ? 11.642 2.159 -4.725 1.00 94.25 69 CYS A O 1
ATOM 528 N N . ARG A 1 70 ? 11.441 1.170 -6.717 1.00 95.31 70 ARG A N 1
ATOM 529 C CA . ARG A 1 70 ? 12.115 2.243 -7.473 1.00 95.31 70 ARG A CA 1
ATOM 530 C C . ARG A 1 70 ? 11.528 3.631 -7.184 1.00 95.31 70 ARG A C 1
ATOM 532 O O . ARG A 1 70 ? 12.240 4.627 -7.276 1.00 95.31 70 ARG A O 1
ATOM 539 N N . PHE A 1 71 ? 10.237 3.691 -6.871 1.00 94.38 71 PHE A N 1
ATOM 540 C CA . PHE A 1 71 ? 9.494 4.918 -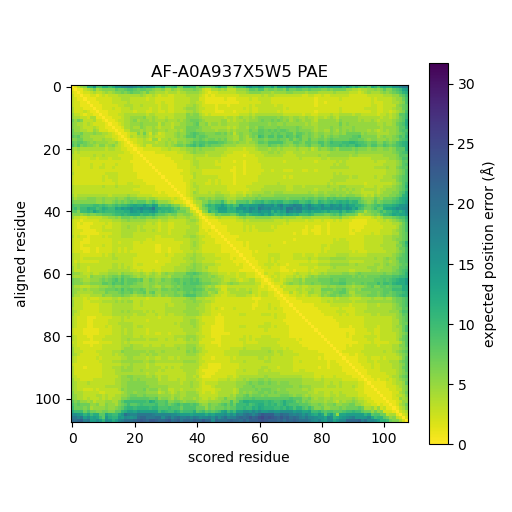6.600 1.00 94.38 71 PHE A CA 1
ATOM 541 C C . PHE A 1 71 ? 9.119 5.062 -5.119 1.00 94.38 71 PHE A C 1
ATOM 543 O O . PHE A 1 71 ? 8.146 5.743 -4.799 1.00 94.38 71 PHE A O 1
ATOM 550 N N . GLN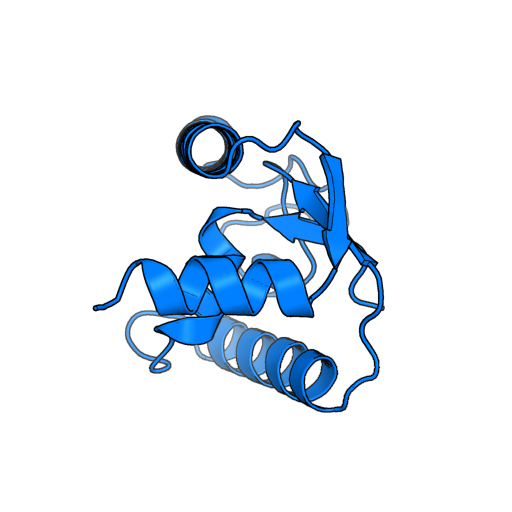 A 1 72 ? 9.874 4.434 -4.210 1.00 95.00 72 GLN A N 1
ATOM 551 C CA . GLN A 1 72 ? 9.536 4.371 -2.788 1.00 95.00 72 GLN A CA 1
ATOM 552 C C . GLN A 1 72 ? 9.285 5.753 -2.173 1.00 95.00 72 GLN A C 1
ATOM 554 O O . GLN A 1 72 ? 8.302 5.927 -1.460 1.00 95.00 72 GLN A O 1
ATOM 559 N N . THR A 1 73 ? 10.092 6.763 -2.504 1.00 94.62 73 THR A N 1
ATOM 560 C CA . THR A 1 73 ? 9.906 8.127 -1.985 1.00 94.62 73 THR A CA 1
ATOM 561 C C . THR A 1 73 ? 8.578 8.748 -2.423 1.00 94.62 73 THR A C 1
ATOM 563 O O . THR A 1 73 ? 7.825 9.256 -1.594 1.00 94.62 73 THR A O 1
ATOM 566 N N . SER A 1 74 ? 8.265 8.720 -3.722 1.00 95.44 74 SER A N 1
ATOM 567 C CA . SER A 1 74 ? 7.077 9.397 -4.258 1.00 95.44 74 SER A CA 1
ATOM 568 C C . SER A 1 74 ? 5.785 8.638 -3.959 1.00 95.44 74 SER A C 1
ATOM 570 O O . SER A 1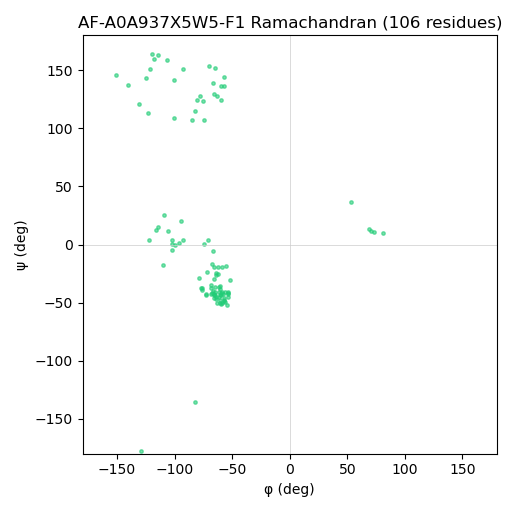 74 ? 4.778 9.262 -3.619 1.00 95.44 74 SER A O 1
ATOM 572 N N . ILE A 1 75 ? 5.804 7.305 -4.042 1.00 94.44 75 ILE A N 1
ATOM 573 C CA . ILE A 1 75 ? 4.651 6.467 -3.696 1.00 94.44 75 ILE A CA 1
ATOM 574 C C . ILE A 1 75 ? 4.452 6.446 -2.180 1.00 94.44 75 ILE A C 1
ATOM 576 O O . ILE A 1 75 ? 3.333 6.658 -1.729 1.00 94.44 75 ILE A O 1
ATOM 580 N N . GLY A 1 76 ? 5.520 6.334 -1.386 1.00 95.88 76 GLY A N 1
ATOM 581 C CA . GLY A 1 76 ? 5.437 6.409 0.074 1.00 95.88 76 GLY A CA 1
ATOM 582 C C . GLY A 1 76 ? 4.889 7.751 0.567 1.00 95.88 76 GLY A C 1
ATOM 583 O O . GLY A 1 76 ? 4.103 7.791 1.506 1.00 95.88 76 GLY A O 1
ATOM 584 N N . ALA A 1 77 ? 5.209 8.866 -0.099 1.00 95.38 77 ALA A N 1
ATOM 585 C CA . ALA A 1 77 ? 4.583 10.156 0.207 1.00 95.38 77 ALA A CA 1
ATOM 586 C C . ALA A 1 77 ? 3.072 10.174 -0.095 1.00 95.38 77 ALA A C 1
ATOM 588 O O . ALA A 1 77 ? 2.308 10.797 0.641 1.00 95.38 77 ALA A O 1
ATOM 589 N N . ARG A 1 78 ? 2.621 9.497 -1.161 1.00 93.50 78 ARG A N 1
ATOM 590 C CA . ARG A 1 78 ? 1.187 9.326 -1.456 1.00 93.50 78 ARG A CA 1
ATOM 591 C C . ARG A 1 78 ? 0.508 8.469 -0.391 1.00 93.50 78 ARG A C 1
ATOM 593 O O . ARG A 1 78 ? -0.569 8.841 0.062 1.00 93.50 78 ARG A O 1
ATOM 600 N N . ASP A 1 79 ? 1.147 7.377 0.013 1.00 94.56 79 ASP A N 1
ATOM 601 C CA . ASP A 1 79 ? 0.644 6.497 1.066 1.00 94.56 79 ASP A CA 1
ATOM 602 C C . ASP A 1 79 ? 0.464 7.246 2.378 1.00 94.56 79 ASP A C 1
ATOM 604 O O . ASP A 1 79 ? -0.626 7.243 2.935 1.00 94.56 79 ASP A O 1
ATOM 608 N N . ARG A 1 80 ? 1.486 7.983 2.825 1.00 95.19 80 ARG A N 1
ATOM 609 C CA . ARG A 1 80 ? 1.410 8.775 4.061 1.00 95.19 80 ARG A CA 1
ATOM 610 C C . ARG A 1 80 ? 0.296 9.809 4.041 1.00 95.19 80 ARG A C 1
ATOM 612 O O . ARG A 1 80 ? -0.407 9.949 5.030 1.00 95.19 80 ARG A O 1
ATOM 619 N N . ARG A 1 81 ? 0.085 10.499 2.915 1.00 92.94 81 ARG A N 1
ATOM 620 C CA . ARG A 1 81 ? -1.049 11.431 2.775 1.00 92.94 81 ARG A CA 1
ATOM 621 C C . ARG A 1 81 ? -2.387 10.725 2.924 1.00 92.94 81 ARG A C 1
ATOM 623 O O . ARG A 1 81 ? -3.325 11.304 3.452 1.00 92.94 81 ARG A O 1
ATOM 630 N N . MET A 1 82 ? -2.485 9.498 2.428 1.00 89.50 82 MET A N 1
ATOM 631 C CA . MET A 1 82 ? -3.701 8.712 2.540 1.00 89.50 82 MET A CA 1
ATOM 632 C C . MET A 1 82 ? -3.919 8.205 3.965 1.00 89.50 82 MET A C 1
ATOM 634 O O . MET A 1 82 ? -5.026 8.348 4.460 1.00 89.50 82 MET A O 1
ATOM 638 N N . ILE A 1 83 ? -2.870 7.714 4.630 1.00 92.69 83 ILE A N 1
ATOM 639 C CA . ILE A 1 83 ? -2.874 7.338 6.055 1.00 92.69 83 ILE A CA 1
ATOM 640 C C . ILE A 1 83 ? -3.354 8.517 6.910 1.00 92.69 83 ILE A C 1
ATOM 642 O O . ILE A 1 83 ? -4.335 8.392 7.633 1.00 92.69 83 ILE A O 1
ATOM 646 N N . GLN A 1 84 ? -2.746 9.692 6.722 1.00 92.19 84 GLN A N 1
ATOM 647 C CA . GLN A 1 84 ? -3.146 10.927 7.401 1.00 92.19 84 GLN A CA 1
ATOM 648 C C . GLN A 1 84 ? -4.593 11.309 7.102 1.00 92.19 84 GLN A C 1
ATOM 650 O O . GLN A 1 84 ? -5.330 11.684 8.000 1.00 92.19 84 GLN A O 1
ATOM 655 N N . ALA A 1 85 ? -5.023 11.206 5.843 1.00 87.88 85 ALA A N 1
ATOM 656 C CA . ALA A 1 85 ? -6.396 11.527 5.485 1.00 87.88 85 ALA A CA 1
ATOM 657 C C . ALA A 1 85 ? -7.409 10.559 6.110 1.00 87.88 85 ALA A C 1
ATOM 659 O O . ALA A 1 85 ? -8.586 10.895 6.132 1.00 87.88 85 ALA A O 1
ATOM 660 N N . MET A 1 86 ? -6.992 9.369 6.541 1.00 85.94 86 MET A N 1
ATOM 661 C CA . MET A 1 86 ? -7.830 8.375 7.217 1.00 85.94 86 MET A CA 1
ATOM 662 C C . MET A 1 86 ? -7.778 8.492 8.742 1.00 85.94 86 MET A C 1
ATOM 664 O O . MET A 1 86 ? -8.377 7.661 9.415 1.00 85.94 86 MET A O 1
ATOM 668 N N . ASP A 1 87 ? -7.076 9.500 9.272 1.00 90.75 87 ASP A N 1
ATOM 669 C CA . ASP A 1 87 ? -6.802 9.655 10.703 1.00 90.75 87 ASP A CA 1
ATOM 670 C C . ASP A 1 87 ? -6.161 8.392 11.312 1.00 90.75 87 ASP A C 1
ATOM 672 O O . ASP A 1 87 ? -6.445 7.995 12.442 1.00 90.75 87 ASP A O 1
ATOM 676 N N . TRP A 1 88 ? -5.298 7.736 10.530 1.00 92.31 88 TRP A N 1
ATOM 677 C CA . TRP A 1 88 ? -4.507 6.587 10.957 1.00 92.31 88 TRP A CA 1
ATOM 678 C C . TRP A 1 88 ? -3.042 6.969 11.143 1.00 92.31 88 TRP A C 1
ATOM 680 O O . TRP A 1 88 ? -2.541 7.915 10.534 1.00 92.31 88 TRP A O 1
ATOM 690 N N . GLU A 1 89 ? -2.334 6.168 11.928 1.00 95.12 89 GLU A N 1
ATOM 691 C CA . GLU A 1 89 ? -0.881 6.229 12.061 1.00 95.12 89 GLU A CA 1
ATOM 692 C C . GLU A 1 89 ? -0.182 5.274 11.079 1.00 95.12 89 GLU A C 1
ATOM 694 O O . GLU A 1 89 ? -0.713 4.226 10.694 1.00 95.12 89 GLU A O 1
ATOM 699 N N . GLU A 1 90 ? 1.044 5.606 10.662 1.00 94.31 90 GLU A N 1
ATOM 700 C CA . GLU A 1 90 ? 1.833 4.716 9.800 1.00 94.31 90 GLU A CA 1
ATOM 701 C C . GLU A 1 90 ? 2.131 3.396 10.532 1.00 94.31 90 GLU A C 1
ATOM 703 O O . GLU A 1 90 ? 2.648 3.382 11.646 1.00 94.31 90 GLU A O 1
ATOM 708 N N . ASN A 1 91 ? 1.822 2.274 9.878 1.00 94.88 91 ASN A N 1
ATOM 709 C CA . ASN A 1 91 ? 1.846 0.910 10.416 1.00 94.88 91 ASN A CA 1
ATOM 710 C C . ASN A 1 91 ? 0.783 0.592 11.479 1.00 94.88 91 ASN A C 1
ATOM 712 O O . ASN A 1 91 ? 0.861 -0.475 12.095 1.00 94.88 91 ASN A O 1
ATOM 716 N N . GLN A 1 92 ? -0.232 1.441 11.658 1.00 94.38 92 GLN A N 1
ATOM 717 C CA . GLN A 1 92 ? -1.398 1.102 12.469 1.00 94.38 92 GLN A CA 1
ATOM 718 C C . GLN A 1 92 ? -2.070 -0.172 11.941 1.00 94.38 92 GLN A C 1
ATOM 720 O O . GLN A 1 92 ? -2.240 -0.353 10.732 1.00 94.38 92 GLN A O 1
ATOM 725 N N . GLN A 1 93 ? -2.449 -1.057 12.864 1.00 94.25 93 GLN A N 1
ATOM 726 C CA . GLN A 1 93 ? -3.310 -2.191 12.552 1.00 94.25 93 GLN A CA 1
ATOM 727 C C . GLN A 1 93 ? -4.744 -1.696 12.374 1.00 94.25 93 GLN A C 1
AT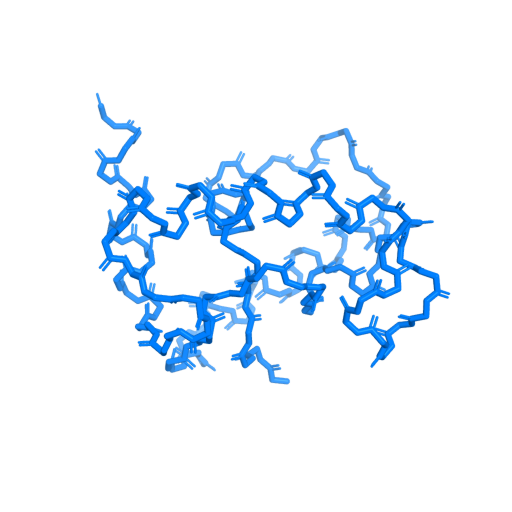OM 729 O O . GLN A 1 93 ? -5.303 -1.074 13.276 1.00 94.25 93 GLN A O 1
ATOM 734 N N . VAL A 1 94 ? -5.319 -1.984 11.214 1.00 90.69 94 VAL A N 1
ATOM 735 C CA . VAL A 1 94 ? -6.693 -1.639 10.843 1.00 90.69 94 VAL A CA 1
ATOM 736 C C . VAL A 1 94 ? -7.424 -2.907 10.433 1.00 90.69 94 VAL A C 1
ATOM 738 O O . VAL A 1 94 ? -6.813 -3.807 9.847 1.00 90.69 94 VAL A O 1
ATOM 741 N N . SER A 1 95 ? -8.711 -3.017 10.762 1.00 88.38 95 SER A N 1
ATOM 742 C CA . SER A 1 95 ? -9.499 -4.149 10.277 1.00 88.38 95 SER A CA 1
ATOM 743 C C . SER A 1 95 ? -9.729 -4.019 8.773 1.00 88.38 95 SER A C 1
ATOM 745 O O . SER A 1 95 ? -9.713 -2.918 8.209 1.00 88.38 95 SER A O 1
ATOM 747 N N . PHE A 1 96 ? -9.921 -5.150 8.097 1.00 82.19 96 PHE A N 1
ATOM 748 C CA . PHE A 1 96 ? -10.249 -5.110 6.678 1.00 82.19 96 PHE A CA 1
ATOM 749 C C . PHE A 1 96 ? -11.622 -4.458 6.448 1.00 82.19 96 PHE A C 1
ATOM 751 O O . PHE A 1 96 ? -11.835 -3.792 5.439 1.00 82.19 96 PHE A O 1
ATOM 758 N N . GLU A 1 97 ? -12.534 -4.589 7.407 1.00 82.75 97 GLU A N 1
ATOM 759 C CA . GLU A 1 97 ? -13.822 -3.906 7.435 1.00 82.75 97 GLU A CA 1
ATOM 760 C C . GLU A 1 97 ? -13.656 -2.380 7.447 1.00 82.75 97 GLU A C 1
ATOM 762 O O . GLU A 1 97 ? -14.205 -1.726 6.561 1.00 82.75 97 GLU A O 1
ATOM 767 N N . ASP A 1 98 ? -12.836 -1.823 8.348 1.00 84.50 98 ASP A N 1
ATOM 768 C CA . ASP A 1 98 ? -12.569 -0.372 8.420 1.00 84.50 98 ASP A CA 1
ATOM 769 C C . ASP A 1 98 ? -11.999 0.149 7.096 1.00 84.50 98 ASP A C 1
ATOM 771 O O . ASP A 1 98 ? -12.408 1.188 6.573 1.00 84.50 98 ASP A O 1
ATOM 775 N N . VAL A 1 99 ? -11.070 -0.610 6.509 1.00 82.50 99 VAL A N 1
ATOM 776 C CA . VAL A 1 99 ? -10.506 -0.322 5.188 1.00 82.50 99 VAL A CA 1
ATOM 777 C C . VAL A 1 99 ? -11.611 -0.229 4.139 1.00 82.50 99 VAL A C 1
ATOM 779 O O . VAL A 1 99 ? -11.661 0.734 3.370 1.00 82.50 99 VAL A O 1
ATOM 782 N N . MET A 1 100 ? -12.507 -1.213 4.094 1.00 80.06 100 MET A N 1
ATOM 783 C CA . MET A 1 100 ? -13.587 -1.235 3.115 1.00 80.06 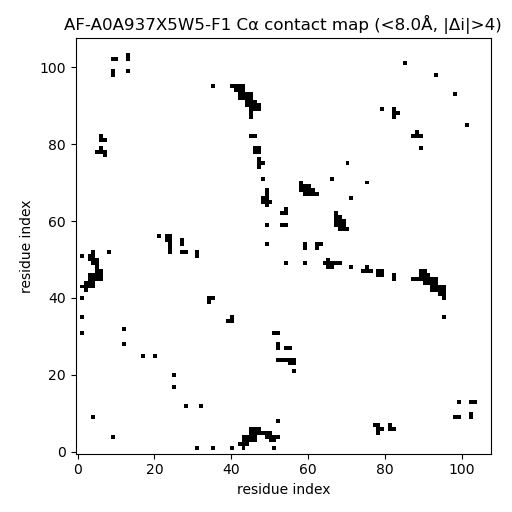100 MET A CA 1
ATOM 784 C C . MET A 1 100 ? -14.611 -0.122 3.362 1.00 80.06 100 MET A C 1
ATOM 786 O O . MET A 1 100 ? -15.086 0.464 2.387 1.00 80.06 100 MET A O 1
ATOM 790 N N . GLU A 1 101 ? -14.941 0.207 4.611 1.00 81.94 101 GLU A N 1
ATOM 791 C CA . GLU A 1 101 ? -15.839 1.319 4.946 1.00 81.94 101 GLU A CA 1
ATOM 792 C C . GLU A 1 101 ? -15.289 2.651 4.444 1.00 81.94 101 GLU A C 1
ATOM 794 O O . GLU A 1 101 ? -15.975 3.381 3.721 1.00 81.94 101 GLU A O 1
ATOM 799 N N . VAL A 1 102 ? -14.025 2.938 4.752 1.00 75.81 102 VAL A N 1
ATOM 800 C CA . VAL A 1 102 ? -13.366 4.182 4.349 1.00 75.81 102 VAL A CA 1
ATOM 801 C C . VAL A 1 102 ? -13.313 4.311 2.828 1.00 75.81 102 VAL A C 1
ATOM 803 O O . VAL A 1 102 ? -13.549 5.394 2.283 1.00 75.81 102 VAL A O 1
ATOM 806 N N . VAL A 1 103 ? -13.026 3.217 2.122 1.00 74.00 103 VAL A N 1
ATOM 807 C CA . VAL A 1 103 ? -12.965 3.240 0.661 1.00 74.00 103 VAL A CA 1
ATOM 808 C C . VAL A 1 103 ? -14.351 3.474 0.049 1.00 74.00 103 VAL A C 1
ATOM 810 O O . VAL A 1 103 ? -14.478 4.296 -0.857 1.00 74.00 103 VAL A O 1
ATOM 813 N N . HIS A 1 104 ? -15.412 2.843 0.560 1.00 72.44 104 HIS A N 1
ATOM 814 C CA . HIS A 1 104 ? -16.773 3.078 0.060 1.00 72.44 104 HIS A CA 1
ATOM 815 C C . HIS A 1 104 ? -17.303 4.482 0.385 1.00 72.44 104 HIS A C 1
ATOM 817 O O . HIS A 1 104 ? -18.015 5.065 -0.434 1.00 72.44 104 HIS A O 1
ATOM 823 N N . ALA A 1 105 ? -16.954 5.044 1.545 1.00 68.00 105 ALA A N 1
ATOM 824 C CA . ALA A 1 105 ? -17.403 6.371 1.969 1.00 68.00 105 ALA A CA 1
ATOM 825 C C . ALA A 1 105 ? -16.888 7.506 1.066 1.00 68.00 105 ALA A C 1
ATOM 827 O O . ALA A 1 105 ? -17.534 8.544 0.966 1.00 68.00 105 ALA A O 1
ATOM 828 N N . ARG A 1 106 ? -15.749 7.314 0.388 1.00 61.28 106 ARG A N 1
ATOM 829 C CA . ARG A 1 106 ? -15.101 8.331 -0.467 1.00 61.28 106 ARG A CA 1
ATOM 830 C C . ARG A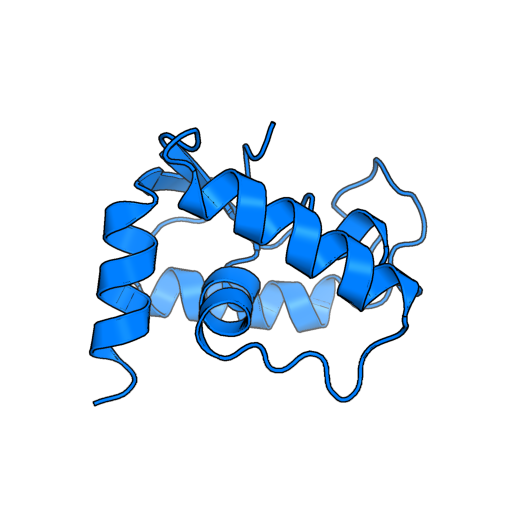 1 106 ? -15.440 8.227 -1.956 1.00 61.28 106 ARG A C 1
ATOM 832 O O . ARG A 1 106 ? -14.925 9.010 -2.752 1.00 61.28 106 ARG A O 1
ATOM 839 N N . HIS A 1 107 ? -16.290 7.271 -2.327 1.00 50.06 107 HIS A N 1
ATOM 840 C CA . HIS A 1 107 ? -16.785 7.068 -3.693 1.00 50.06 107 HIS A CA 1
ATOM 841 C C . HIS A 1 107 ? -18.301 7.323 -3.835 1.00 50.06 107 HIS A C 1
ATOM 843 O O . HIS A 1 107 ? -18.890 6.947 -4.850 1.00 50.06 107 HIS A O 1
ATOM 849 N N . LYS A 1 108 ? -18.919 7.976 -2.841 1.00 41.44 108 LYS A N 1
ATOM 850 C CA . LYS A 1 108 ? -20.207 8.675 -2.966 1.00 41.44 108 LYS A CA 1
ATOM 851 C C . LYS A 1 108 ? -19.963 10.176 -3.052 1.00 41.44 108 LYS A C 1
ATOM 853 O O . LYS A 1 108 ? -20.768 10.837 -3.739 1.00 41.44 108 LYS A O 1
#

InterPro domains:
  IPR009702 Protein of unknown function DUF1284 [PF06935] (20-105)

=== Feature glossary ===
The record interleaves many kinds of information about one protein. Here is each kind framed as the question it answers.

Q: Are the domains correctly placed relative to each other?
A: Predicted aligned error is AlphaFold's pairwise confidence. Unlike pLDDT (per-residue), PAE is per-residue-pair and captures whether two parts of the structure are correctly placed relative to each other. Units are ångströms of expected positional error.

Q: Which residues are in helices, strands, or loops?
A: Eight-state secondary structure (DSSP): H is the canonical α-helix, G the tighter 3₁₀-helix, I the wider π-helix; E/B are β-structure, T and S are turns and bends, and '-' is everything else. DSSP derives these from the pattern of main-chain N–H···O=C hydrogen bonds, not from the sequence.

Q: What if only a Cα trace is available?
A: P-SEA three-state annotation labels each residue as helix, strand, or coil based purely on the geometry of the Cα trace. It serves as a fallback when the full backbone (and thus DSSP) is unavailable.

Q: What are the backbone torsion angles?
A: φ (phi) and ψ (psi) are the two rotatable backbone dihedrals per residue: φ is the C(i-1)–N–Cα–C torsion, ψ is the N–Cα–C–N(i+1) torsion, both in degrees on (−180°, 180°]. α-helical residues cluster near (−60°, −45°); β-strand residues near (−120°, +130°). A Ramachandran plot is simply a scatter of (φ, ψ) for every residue.

Q: What known structures does this most resemble?
A: Structural nearest neighbors (via Foldseek easy-search vs the PDB). Reported per hit: target PDB id, E-value, and alignment TM-score. A TM-score above ~0.5 is the conventional threshold for 'same fold'.

Q: What family and function is it annotated with?
A: Database cross-references. InterPro integrates a dozen domain/family signature databases into unified entries with residue-range hits. GO terms attach function/process/location labels with evidence codes. CATH codes position the fold in a four-level structural taxonomy. Organism is the NCBI-taxonomy species name.

Q: Which residues are buried vs exposed?
A: Solvent accessibility: the surface area of each residue that a 1.4 Å water probe can touch, in Å². When only backbone atoms are present the absolute values are lower than full-atom SASA (side chains contribute most of the area) and are flagged as backbone-only.

Q: What do the diagnostic plots show?
A: Three diagnostic plots accompany the record. The Cα contact map visualizes the tertiary structure as a 2D adjacency matrix (8 Å cutoff, sequence-local contacts suppressed). The Ramachandran plot shows the distribution of backbone (φ, ψ) torsions, with points in the α and β basins reflecting secondary structure content. The PAE plot shows AlphaFold's inter-residue confidence as a color matrix.

Q: What is the amino-acid chain?
A: The amino-acid sequence is the protein's primary structure: the linear order of residues from the N-terminus to the C-terminus, written in one-letter code. Everything else here — the 3D coordinates, the secondary structure, the domain annotations — is ultimately a consequence of this string.

Q: What do the rendered images show?
A: The six renders are orthographic views along the three Cartesian axes in both directions. Representation (cartoon, sticks, or surface) and color scheme (sequence-rainbow or by-chain) vary across proteins so the training set covers all the common visualization conventions.

Q: Where is each backbone atom in 3D?
A: The mmCIF table is the protein's shape written out atom by atom. For each backbone N, Cα, C, and carbonyl O, it records an (x, y, z) coordinate triple in Å plus the residue type, chain letter, and residue number.

Q: How mobile is each atom in the crystal?
A: For experimental (PDB) structures, the B-factor (temperature factor) quantifies the positional spread of each atom in the crystal — a combination of thermal vibration and static disorder — in units of Å². High B-factors mark flexible loops or poorly resolved regions; low B-factors mark the rigid, well-ordered core.

Q: How big and how compact is the whole molecule?
A: Three whole-structure scalars: the radius of gyration (RMS distance of Cα from centroid, in Å), the count of Cα–Cα contacts (pairs closer than 8 Å and separated by more than four residues in sequence — i.e. tertiary, not local, contacts), and the bounding-box dimensions. Together they distinguish compact globular folds from extended fibres or disordered chains.

Q: What does the local fold look like, residue by residue?
A: A 3Di character summarizes, for each residue, the relative orientation of the Cα frame of its nearest spatial neighbor. Because it encodes fold topology rather than chemistry, 3Di alignments detect remote structural similarity that sequence alignment misses.

Q: How confident is the AlphaFold model at each residue?
A: For AlphaFold models, the B-factor field carries pLDDT — the model's own estimate of local accuracy on a 0–100 scale. Regions with pLDDT<50 should be treated as essentially unmodeled; they often correspond to intrinsically disordered segments.